Protein AF-A0A645E6P5-F1 (afdb_monomer_lite)

Secondary structure (DSSP, 8-state):
-------HHHHHHHHHHHHHHHHHHHHHHHHHHHHHHTT-HHHHHHHHHHHHHHHHHHHHHH-

Radius of gyration: 16.1 Å; chains: 1; bounding box: 26×16×55 Å

Foldseek 3Di:
DDPPDPDVVLVVVLVVLLVVLVVLLVVLVVLCVVCVVVVPVVSVVVSVVSNVVSVVSNVVSVD

Organism: NCBI:txid1076179

Structure (mmCIF, N/CA/C/O backbone):
data_AF-A0A645E6P5-F1
#
_entry.id   AF-A0A645E6P5-F1
#
loop_
_atom_site.group_PDB
_atom_site.id
_atom_site.type_symbol
_atom_site.label_atom_id
_atom_site.label_alt_id
_atom_site.label_comp_id
_atom_site.label_asym_id
_atom_site.label_entity_id
_atom_site.label_seq_id
_atom_site.pdbx_PDB_ins_code
_atom_site.Cartn_x
_atom_site.Cartn_y
_atom_site.Cartn_z
_atom_site.occupancy
_atom_site.B_iso_or_equiv
_atom_site.auth_seq_id
_atom_site.auth_comp_id
_atom_site.auth_asym_id
_atom_site.auth_atom_id
_atom_site.pdbx_PDB_model_num
ATOM 1 N N . MET A 1 1 ? -7.367 -13.002 37.731 1.00 38.81 1 MET A N 1
ATOM 2 C CA . MET A 1 1 ? -7.604 -13.086 36.273 1.00 38.81 1 MET A CA 1
ATOM 3 C C . MET A 1 1 ? -8.321 -11.818 35.838 1.00 38.81 1 MET A C 1
ATOM 5 O O . MET A 1 1 ? -9.513 -11.686 36.069 1.00 38.81 1 MET A O 1
ATOM 9 N N . THR A 1 2 ? -7.595 -10.829 35.323 1.00 43.34 2 THR A N 1
ATOM 10 C CA . THR A 1 2 ? -8.166 -9.547 34.890 1.00 43.34 2 THR A CA 1
ATOM 11 C C . THR A 1 2 ? -8.844 -9.722 33.531 1.00 43.34 2 THR A C 1
ATOM 13 O O . THR A 1 2 ? -8.194 -9.696 32.490 1.00 43.34 2 THR A O 1
ATOM 16 N N . GLN A 1 3 ? -10.163 -9.929 33.538 1.00 51.84 3 GLN A N 1
ATOM 17 C CA . GLN A 1 3 ? -10.989 -9.864 32.332 1.00 51.84 3 GLN A CA 1
ATOM 18 C C . GLN A 1 3 ? -11.022 -8.414 31.834 1.00 51.84 3 GLN A C 1
ATOM 20 O O . GLN A 1 3 ? -11.769 -7.574 32.331 1.00 51.84 3 GLN A O 1
ATOM 25 N N . THR A 1 4 ? -10.176 -8.096 30.858 1.00 55.03 4 THR A N 1
ATOM 26 C CA . THR A 1 4 ? -10.236 -6.831 30.130 1.00 55.03 4 THR A CA 1
ATOM 27 C C . THR A 1 4 ? -11.394 -6.904 29.141 1.00 55.03 4 THR A C 1
ATOM 29 O O . THR A 1 4 ? -11.244 -7.346 28.004 1.00 55.03 4 THR A O 1
ATOM 32 N N . SER A 1 5 ? -12.582 -6.476 29.575 1.00 57.28 5 SER A N 1
ATOM 33 C CA . SER A 1 5 ? -13.712 -6.235 28.674 1.00 57.28 5 SER A CA 1
ATOM 34 C C . SER A 1 5 ? -13.219 -5.454 27.448 1.00 57.28 5 SER A C 1
ATOM 36 O O . SER A 1 5 ? -12.602 -4.394 27.621 1.00 57.28 5 SER A O 1
ATOM 38 N N . PRO A 1 6 ? -13.425 -5.946 26.211 1.00 56.44 6 PRO A N 1
ATOM 39 C CA . PRO A 1 6 ? -12.923 -5.267 25.027 1.00 56.44 6 PRO A CA 1
ATOM 40 C C . PRO A 1 6 ? -13.591 -3.895 24.944 1.00 56.44 6 PRO A C 1
ATOM 42 O O . PRO A 1 6 ? -14.787 -3.793 24.672 1.00 56.44 6 PRO A O 1
ATOM 45 N N . LYS A 1 7 ? -12.821 -2.830 25.216 1.00 53.31 7 LYS A N 1
ATOM 46 C CA . LYS A 1 7 ? -13.312 -1.447 25.167 1.00 53.31 7 LYS A CA 1
ATOM 47 C C . LYS A 1 7 ? -14.032 -1.235 23.824 1.00 53.31 7 LYS A C 1
ATOM 49 O O . LYS A 1 7 ? -13.407 -1.458 22.783 1.00 53.31 7 LYS A O 1
ATOM 54 N N . PRO A 1 8 ? -15.295 -0.771 23.799 1.00 57.94 8 PRO A N 1
ATOM 55 C CA . PRO A 1 8 ? -16.083 -0.645 22.564 1.00 57.94 8 PRO A CA 1
ATOM 56 C C . PRO A 1 8 ? -15.426 0.271 21.517 1.00 57.94 8 PRO A C 1
ATOM 58 O O . PRO A 1 8 ? -15.631 0.113 20.315 1.00 57.94 8 PRO A O 1
ATOM 61 N N . TRP A 1 9 ? -14.537 1.159 21.963 1.00 53.03 9 TRP A N 1
ATOM 62 C CA . TRP A 1 9 ? -13.699 2.004 21.118 1.00 53.03 9 TRP A CA 1
ATOM 63 C C . TRP A 1 9 ? -12.767 1.185 20.209 1.00 53.03 9 TRP A C 1
ATOM 65 O O . TRP A 1 9 ? -12.667 1.485 19.022 1.00 53.03 9 TRP A O 1
ATOM 75 N N . ARG A 1 10 ? -12.169 0.084 20.698 1.00 57.12 10 ARG A N 1
ATOM 76 C CA . ARG A 1 10 ? -11.270 -0.788 19.911 1.00 57.12 10 ARG A CA 1
ATOM 77 C C . ARG A 1 10 ? -11.991 -1.412 18.708 1.00 57.12 10 ARG A C 1
ATOM 79 O O . ARG A 1 10 ? -11.377 -1.559 17.660 1.00 57.12 10 ARG A O 1
ATOM 86 N N . LYS A 1 11 ? -13.297 -1.713 18.817 1.00 58.16 11 LYS A N 1
ATOM 87 C CA . LYS A 1 11 ? -14.132 -2.223 17.706 1.00 58.16 11 LYS A CA 1
ATOM 88 C C . LYS A 1 11 ? -14.373 -1.168 16.620 1.00 58.16 11 LYS A C 1
ATOM 90 O O . LYS A 1 11 ? -14.291 -1.496 15.439 1.00 58.16 11 LYS A O 1
ATOM 95 N N . LYS A 1 12 ? -14.634 0.088 17.007 1.00 60.75 12 LYS A N 1
ATOM 96 C CA . LYS A 1 12 ? -14.909 1.184 16.060 1.00 60.75 12 LYS A CA 1
ATOM 97 C C . LYS A 1 12 ? -13.676 1.528 15.219 1.00 60.75 12 LYS A C 1
ATOM 99 O O . LYS A 1 12 ? -13.793 1.638 14.002 1.00 60.75 12 LYS A O 1
ATOM 104 N N . TYR A 1 13 ? -12.494 1.598 15.839 1.00 68.94 13 TYR A N 1
ATOM 105 C CA . TYR A 1 13 ? -11.238 1.806 15.107 1.00 68.94 13 TYR A CA 1
ATOM 106 C C . TYR A 1 13 ? -10.841 0.593 14.264 1.00 68.94 13 TYR A C 1
ATOM 108 O O . TYR A 1 13 ? -10.337 0.783 13.165 1.00 68.94 13 TYR A O 1
ATOM 116 N N . ARG A 1 14 ? -11.149 -0.639 14.703 1.00 64.75 14 ARG A N 1
ATOM 117 C CA . ARG A 1 14 ? -10.880 -1.863 13.928 1.00 64.75 14 ARG A CA 1
ATOM 118 C C . ARG A 1 14 ? -11.491 -1.815 12.533 1.00 64.75 14 ARG A C 1
ATOM 120 O O . ARG A 1 14 ? -10.798 -2.066 11.558 1.00 64.75 14 ARG A O 1
ATOM 127 N N . VAL A 1 15 ? -12.777 -1.472 12.448 1.00 71.94 15 VAL A N 1
ATOM 128 C CA . VAL A 1 15 ? -13.521 -1.413 11.178 1.00 71.94 15 VAL A CA 1
ATOM 129 C C . VAL A 1 15 ? -13.027 -0.263 10.302 1.00 71.94 15 VAL A C 1
ATOM 131 O O . VAL A 1 15 ? -12.924 -0.417 9.089 1.00 71.94 15 VAL A O 1
ATOM 134 N N . LEU A 1 16 ? -12.694 0.878 10.911 1.00 72.62 16 LEU A N 1
ATOM 135 C CA . LEU A 1 16 ? -12.194 2.057 10.204 1.00 72.62 16 LEU A CA 1
ATOM 136 C C . LEU A 1 16 ? -10.791 1.821 9.633 1.00 72.62 16 LEU A C 1
ATOM 138 O O . LEU A 1 16 ? -10.536 2.151 8.481 1.00 72.62 16 LEU A O 1
ATOM 142 N N . MET A 1 17 ? -9.917 1.173 10.401 1.00 70.81 17 MET A N 1
ATOM 143 C CA . MET A 1 17 ? -8.586 0.777 9.956 1.00 70.81 17 MET A CA 1
ATOM 144 C C . MET A 1 17 ? -8.646 -0.344 8.908 1.00 70.81 17 MET A C 1
ATOM 146 O O . MET A 1 17 ? -7.898 -0.285 7.944 1.00 70.81 17 MET A O 1
ATOM 150 N N . LEU A 1 18 ? -9.570 -1.310 9.022 1.00 74.06 18 LEU A N 1
ATOM 151 C CA . LEU A 1 18 ? -9.785 -2.341 7.992 1.00 74.06 18 LEU A CA 1
ATOM 152 C C . LEU A 1 18 ? -10.276 -1.731 6.681 1.00 74.06 18 LEU A C 1
ATOM 154 O O . LEU A 1 18 ? -9.764 -2.072 5.619 1.00 74.06 18 LEU A O 1
ATOM 158 N N . LYS A 1 19 ? -11.233 -0.797 6.754 1.00 76.62 19 LYS A N 1
ATOM 159 C CA . LYS A 1 19 ? -11.666 -0.010 5.596 1.00 76.62 19 LYS A CA 1
ATOM 160 C C . LYS A 1 19 ? -10.509 0.798 5.016 1.00 76.62 19 LYS A C 1
ATOM 162 O O . LYS A 1 19 ? -10.364 0.811 3.805 1.00 76.62 19 LYS A O 1
ATOM 167 N N . GLY A 1 20 ? -9.672 1.406 5.858 1.00 77.88 20 GLY A N 1
ATOM 168 C CA . GLY A 1 20 ? -8.459 2.113 5.443 1.00 77.88 20 GLY A CA 1
ATOM 169 C C . GLY A 1 20 ? -7.470 1.205 4.711 1.00 77.88 20 GLY A C 1
ATOM 170 O O . GLY A 1 20 ? -7.058 1.534 3.607 1.00 77.88 20 GLY A O 1
ATOM 171 N N . SER A 1 21 ? -7.155 0.031 5.262 1.00 73.94 21 SER A N 1
ATOM 172 C CA . SER A 1 21 ? -6.300 -0.969 4.610 1.00 73.94 21 SER A CA 1
ATOM 173 C C . SER A 1 21 ? -6.878 -1.441 3.279 1.00 73.94 21 SER A C 1
ATOM 175 O O . SER A 1 21 ? -6.145 -1.502 2.298 1.00 73.94 21 SER A O 1
ATOM 177 N N . PHE A 1 22 ? -8.183 -1.722 3.209 1.00 78.12 22 PHE A N 1
ATOM 178 C CA . PHE A 1 22 ? -8.850 -2.076 1.950 1.00 78.12 22 PHE A CA 1
ATOM 179 C C . PHE A 1 22 ? -8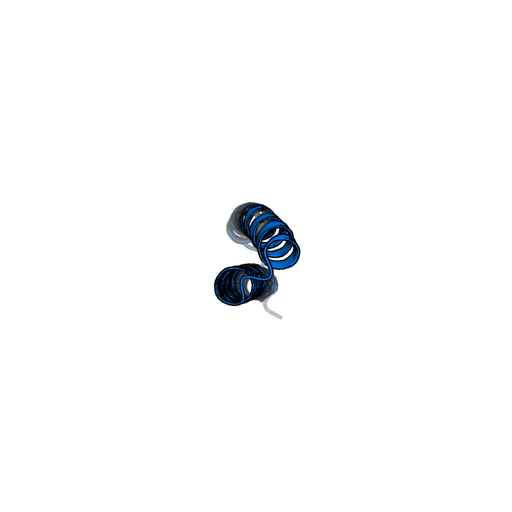.795 -0.936 0.928 1.00 78.12 22 PHE A 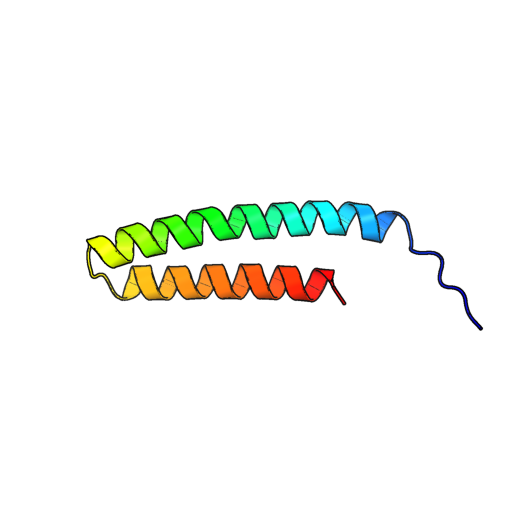C 1
ATOM 181 O O . PHE A 1 22 ? -8.562 -1.176 -0.255 1.00 78.12 22 PHE A O 1
ATOM 188 N N . LEU A 1 23 ? -8.965 0.306 1.385 1.00 79.44 23 LEU A N 1
ATOM 189 C CA . LEU A 1 23 ? -8.897 1.488 0.535 1.00 79.44 23 LEU A CA 1
ATOM 190 C C . LEU A 1 23 ? -7.472 1.761 0.039 1.00 79.44 23 LEU A C 1
ATOM 192 O O . LEU A 1 23 ? -7.327 2.250 -1.071 1.00 79.44 23 LEU A O 1
ATOM 196 N N . LEU A 1 24 ? -6.436 1.430 0.821 1.00 75.06 24 LEU A N 1
ATOM 197 C CA . LEU A 1 24 ? -5.030 1.490 0.397 1.00 75.06 24 LEU A CA 1
ATOM 198 C C . LEU A 1 24 ? -4.645 0.335 -0.538 1.00 75.06 24 LEU A C 1
ATOM 200 O O . LEU A 1 24 ? -3.756 0.490 -1.374 1.00 75.06 24 LEU A O 1
ATOM 204 N N . PHE A 1 25 ? -5.314 -0.811 -0.424 1.00 79.75 25 PHE A N 1
ATOM 205 C CA . PHE A 1 25 ? -5.047 -1.972 -1.268 1.00 79.75 25 PHE A CA 1
ATOM 206 C C . PHE A 1 25 ? -5.449 -1.725 -2.730 1.00 79.75 25 PHE A C 1
ATOM 208 O O . PHE A 1 25 ? -4.731 -2.112 -3.649 1.00 79.75 25 PHE A O 1
ATOM 215 N N . TRP A 1 26 ? -6.566 -1.027 -2.951 1.00 79.94 26 TRP A N 1
ATOM 216 C CA . TRP A 1 26 ? -7.088 -0.721 -4.286 1.00 79.94 26 TRP A CA 1
ATOM 217 C C . TRP A 1 26 ? -6.127 0.088 -5.182 1.00 79.94 26 TRP A C 1
ATOM 219 O O . TRP A 1 26 ? -5.833 -0.362 -6.292 1.00 79.94 26 TRP A O 1
ATOM 229 N N . PRO A 1 27 ? -5.577 1.241 -4.741 1.00 77.75 27 PRO A N 1
ATOM 230 C CA . PRO A 1 27 ? -4.598 1.978 -5.525 1.00 77.75 27 PRO A CA 1
ATOM 231 C C . PRO A 1 27 ? -3.305 1.179 -5.685 1.00 77.75 27 PRO A C 1
ATOM 233 O O . PRO A 1 27 ? -2.754 1.184 -6.778 1.00 77.75 27 PRO A O 1
ATOM 236 N N . GLY A 1 28 ? -2.854 0.433 -4.667 1.00 78.31 28 GLY A N 1
ATOM 237 C CA . GLY A 1 28 ? -1.688 -0.448 -4.795 1.00 78.31 2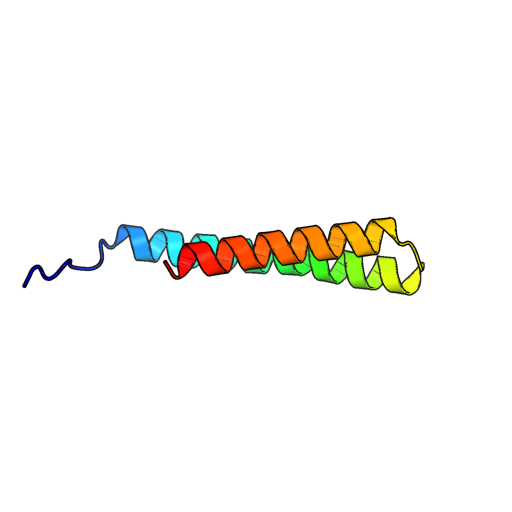8 GLY A CA 1
ATOM 238 C C . GLY A 1 28 ? -1.838 -1.448 -5.946 1.00 78.31 28 GLY A C 1
ATOM 239 O O . GLY A 1 28 ? -0.941 -1.575 -6.775 1.00 78.31 28 GLY A O 1
ATOM 240 N N . PHE A 1 29 ? -3.007 -2.082 -6.063 1.00 79.94 29 PHE A N 1
ATOM 241 C CA . PHE A 1 29 ? -3.305 -3.012 -7.152 1.00 79.94 29 PHE A CA 1
ATOM 242 C C . PHE A 1 29 ? -3.389 -2.317 -8.521 1.00 79.94 29 PHE A C 1
ATOM 244 O O . PHE A 1 29 ? -2.861 -2.824 -9.509 1.00 79.94 29 PHE A O 1
ATOM 251 N N . TYR A 1 30 ? -3.991 -1.126 -8.585 1.00 80.50 30 TYR A N 1
ATOM 252 C CA . TYR A 1 30 ? -4.051 -0.318 -9.808 1.00 80.50 30 TYR A CA 1
ATOM 253 C C . TYR A 1 30 ? -2.655 0.118 -10.289 1.00 80.50 30 TYR A C 1
ATOM 255 O O . TYR A 1 30 ? -2.334 -0.012 -11.470 1.00 80.50 30 TYR A O 1
ATOM 263 N N . PHE A 1 31 ? -1.794 0.566 -9.369 1.00 78.81 31 PHE A N 1
ATOM 264 C CA . PHE A 1 31 ? -0.403 0.916 -9.662 1.00 78.81 31 PHE A CA 1
ATOM 265 C C . PHE A 1 31 ? 0.420 -0.302 -10.090 1.00 78.81 31 PHE A C 1
ATOM 267 O O . PHE A 1 31 ? 1.232 -0.175 -11.002 1.00 78.81 31 PHE A O 1
ATOM 274 N N . ALA A 1 32 ? 0.191 -1.478 -9.495 1.00 79.19 32 ALA A N 1
ATOM 275 C CA . ALA A 1 32 ? 0.831 -2.723 -9.920 1.00 79.19 32 ALA A CA 1
ATOM 276 C C . ALA A 1 32 ? 0.398 -3.134 -11.337 1.00 79.19 32 ALA A C 1
ATOM 278 O O . ALA A 1 32 ? 1.237 -3.523 -12.145 1.00 79.19 32 ALA A O 1
ATOM 279 N N . TYR A 1 33 ? -0.892 -3.003 -11.660 1.00 79.94 33 TYR A N 1
ATOM 280 C CA . TYR A 1 33 ? -1.434 -3.328 -12.981 1.00 79.94 33 TYR A CA 1
ATOM 281 C C . TYR A 1 33 ? -0.877 -2.402 -14.069 1.00 79.94 33 TYR A C 1
ATOM 283 O O . TYR A 1 33 ? -0.347 -2.875 -15.072 1.00 79.94 33 TYR A O 1
ATOM 291 N N . ILE A 1 34 ? -0.909 -1.082 -13.850 1.00 78.88 34 ILE A N 1
ATOM 292 C CA . ILE A 1 34 ? -0.329 -0.116 -14.796 1.00 78.88 34 ILE A CA 1
ATOM 293 C C . ILE A 1 34 ? 1.190 -0.256 -14.867 1.00 78.88 34 ILE A C 1
ATOM 295 O O . ILE A 1 34 ? 1.748 -0.264 -15.960 1.00 78.88 34 ILE A O 1
ATOM 299 N N . GLY A 1 35 ? 1.863 -0.395 -13.723 1.00 77.25 35 GLY A N 1
ATOM 300 C CA . GLY A 1 35 ? 3.312 -0.571 -13.658 1.00 77.25 35 GLY A CA 1
ATOM 301 C C . GLY A 1 35 ? 3.781 -1.838 -14.372 1.00 77.25 35 GLY A C 1
ATOM 302 O O . GLY A 1 35 ? 4.805 -1.799 -15.048 1.00 77.25 35 GLY A O 1
ATOM 303 N N . GLY A 1 36 ? 3.009 -2.924 -14.283 1.00 75.00 36 GLY A N 1
ATOM 304 C CA . GLY A 1 36 ? 3.251 -4.170 -15.008 1.00 75.00 36 GLY A CA 1
ATOM 305 C C . GLY A 1 36 ? 3.002 -4.048 -16.512 1.00 75.00 36 GLY A C 1
ATOM 306 O O . GLY A 1 36 ? 3.831 -4.497 -17.296 1.00 75.00 36 GLY A O 1
ATOM 307 N N . ILE A 1 37 ? 1.917 -3.384 -16.931 1.00 79.06 37 ILE A N 1
ATOM 308 C CA . ILE A 1 37 ? 1.622 -3.153 -18.359 1.00 79.06 37 ILE A CA 1
ATOM 309 C C . ILE A 1 37 ? 2.667 -2.240 -19.005 1.00 79.06 37 ILE A C 1
ATOM 311 O O . ILE A 1 37 ? 3.090 -2.482 -20.131 1.00 79.06 37 ILE A O 1
ATOM 315 N N . GLN A 1 38 ? 3.095 -1.192 -18.301 1.00 79.94 38 GLN A N 1
ATOM 316 C CA . GLN A 1 38 ? 4.066 -0.222 -18.809 1.00 79.94 38 GLN A CA 1
ATOM 317 C C . GLN A 1 38 ? 5.524 -0.619 -18.523 1.00 79.94 38 GLN A C 1
A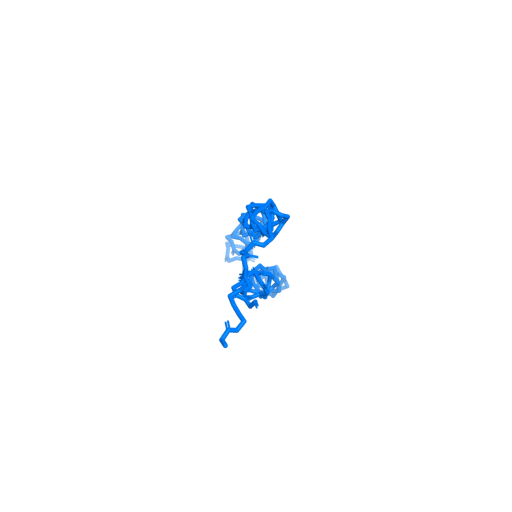TOM 319 O O . GLN A 1 38 ? 6.428 0.131 -18.878 1.00 79.94 38 GLN A O 1
ATOM 324 N N . ASN A 1 39 ? 5.768 -1.770 -17.877 1.00 75.00 39 ASN A N 1
ATOM 325 C CA . ASN A 1 39 ? 7.095 -2.231 -17.443 1.00 75.00 39 ASN A CA 1
ATOM 326 C C . ASN A 1 39 ? 7.911 -1.150 -16.699 1.00 75.00 39 ASN A C 1
ATOM 328 O O . ASN A 1 39 ? 9.134 -1.071 -16.812 1.00 75.00 39 ASN A O 1
ATOM 332 N N . HIS A 1 40 ? 7.234 -0.297 -15.923 1.00 77.25 40 HIS A N 1
ATOM 333 C CA . HIS A 1 40 ? 7.872 0.792 -15.189 1.00 77.25 40 HIS A CA 1
ATOM 334 C C . HIS A 1 40 ? 8.236 0.340 -13.763 1.00 77.25 40 HIS A C 1
ATOM 336 O O . HIS A 1 40 ? 7.353 0.246 -12.901 1.00 77.25 40 HIS A O 1
ATOM 342 N N . PRO A 1 41 ? 9.531 0.127 -13.452 1.00 77.06 41 PRO A N 1
ATOM 343 C CA . PRO A 1 41 ? 9.959 -0.433 -12.168 1.00 77.06 41 PRO A CA 1
ATOM 344 C C . PRO A 1 41 ? 9.633 0.474 -10.972 1.00 77.06 41 PRO A C 1
ATOM 346 O O . PRO A 1 41 ? 9.410 -0.020 -9.870 1.00 77.06 41 PRO A O 1
ATOM 349 N N . LEU A 1 42 ? 9.538 1.792 -11.181 1.00 80.06 42 LEU A N 1
ATOM 350 C CA . LEU A 1 42 ? 9.153 2.753 -10.141 1.00 80.06 42 LEU A CA 1
ATOM 351 C C . LEU A 1 42 ? 7.691 2.593 -9.698 1.00 80.06 42 LEU A C 1
ATOM 353 O O . LEU A 1 42 ? 7.413 2.632 -8.501 1.00 80.06 42 LEU A O 1
ATOM 357 N N . LEU A 1 43 ? 6.763 2.375 -10.637 1.00 77.00 43 LEU A N 1
ATOM 358 C CA . LEU A 1 43 ? 5.351 2.138 -10.312 1.00 77.00 43 LEU A CA 1
ATOM 359 C C . LEU A 1 43 ? 5.164 0.790 -9.610 1.00 77.00 43 LEU A C 1
ATOM 361 O O . LEU A 1 43 ? 4.393 0.686 -8.656 1.00 77.00 43 LEU A O 1
ATOM 365 N N . ILE A 1 44 ? 5.924 -0.220 -10.035 1.00 78.25 44 ILE A N 1
ATOM 366 C CA . ILE A 1 44 ? 5.963 -1.526 -9.375 1.00 78.25 44 ILE A CA 1
ATOM 367 C C . ILE A 1 44 ? 6.490 -1.369 -7.939 1.00 78.25 44 ILE A C 1
ATOM 369 O O . ILE A 1 44 ? 5.842 -1.820 -6.997 1.00 78.25 44 ILE A O 1
ATOM 373 N N . GLY A 1 45 ? 7.599 -0.655 -7.731 1.00 80.44 45 GLY A N 1
ATOM 374 C CA . GLY A 1 45 ? 8.134 -0.376 -6.393 1.00 80.44 45 GLY A CA 1
ATOM 375 C C . GLY A 1 45 ? 7.150 0.383 -5.493 1.00 80.44 45 GLY A C 1
ATOM 376 O O . GLY A 1 45 ? 6.943 0.002 -4.340 1.00 80.44 45 GLY A O 1
ATOM 377 N N . ALA A 1 46 ? 6.472 1.401 -6.032 1.00 79.69 46 ALA A N 1
ATOM 378 C CA . ALA A 1 46 ? 5.428 2.131 -5.314 1.00 79.69 46 ALA A CA 1
ATOM 379 C C . ALA A 1 46 ? 4.266 1.211 -4.899 1.00 79.69 46 ALA A C 1
ATOM 381 O O . ALA A 1 46 ? 3.794 1.290 -3.765 1.00 79.69 46 ALA A O 1
ATOM 382 N N . SER A 1 47 ? 3.840 0.291 -5.770 1.00 79.38 47 SER A N 1
ATOM 383 C CA . SER A 1 47 ? 2.769 -0.663 -5.458 1.00 79.38 47 SER A CA 1
ATOM 384 C C . SER A 1 47 ? 3.122 -1.606 -4.298 1.00 79.38 47 SER A C 1
ATOM 386 O O . SER A 1 47 ? 2.291 -1.821 -3.412 1.00 79.38 47 SER A O 1
ATOM 388 N N . TYR A 1 48 ? 4.373 -2.078 -4.225 1.00 81.06 48 TYR A N 1
ATOM 389 C CA . TYR A 1 48 ? 4.868 -2.859 -3.087 1.00 81.06 48 TYR A CA 1
ATOM 390 C C . TYR A 1 48 ? 4.906 -2.041 -1.793 1.00 81.06 48 TYR A C 1
ATOM 392 O O . TYR A 1 48 ? 4.555 -2.565 -0.737 1.00 81.06 48 TYR A O 1
ATOM 400 N N . ALA A 1 49 ? 5.270 -0.756 -1.859 1.00 83.88 49 ALA A N 1
ATOM 401 C CA . ALA A 1 49 ? 5.246 0.127 -0.694 1.00 83.88 49 ALA A CA 1
ATOM 402 C C . ALA A 1 49 ? 3.817 0.318 -0.151 1.00 83.88 49 ALA A C 1
ATOM 404 O O . ALA A 1 49 ? 3.603 0.219 1.058 1.00 83.88 49 ALA A O 1
ATOM 405 N N . PHE A 1 50 ? 2.826 0.512 -1.031 1.00 82.00 50 PHE A N 1
ATOM 406 C CA . PHE A 1 50 ? 1.412 0.599 -0.644 1.00 82.00 50 PHE A CA 1
ATOM 407 C C . PHE A 1 50 ? 0.878 -0.717 -0.066 1.00 82.00 50 PHE A C 1
ATOM 409 O O . PHE A 1 50 ? 0.185 -0.697 0.953 1.00 82.00 50 PHE A O 1
ATOM 416 N N . LEU A 1 51 ? 1.235 -1.857 -0.663 1.00 82.38 51 LEU A N 1
ATOM 417 C CA . LEU A 1 51 ? 0.896 -3.185 -0.141 1.00 82.38 51 LEU A CA 1
ATOM 418 C C . LEU A 1 51 ? 1.505 -3.434 1.243 1.00 82.38 51 LEU A C 1
ATOM 420 O O . LEU A 1 51 ? 0.809 -3.893 2.148 1.00 82.38 51 LEU A O 1
ATOM 424 N N . GLY A 1 52 ? 2.780 -3.085 1.424 1.00 84.00 52 GLY A N 1
ATOM 425 C CA . GLY A 1 52 ? 3.481 -3.189 2.700 1.00 84.00 52 GLY A CA 1
ATOM 426 C C . GLY A 1 52 ? 2.816 -2.344 3.784 1.00 84.00 52 GLY A C 1
ATOM 427 O O . GLY A 1 52 ? 2.538 -2.852 4.866 1.00 84.00 52 GLY A O 1
ATOM 428 N N . LEU A 1 53 ? 2.473 -1.090 3.475 1.00 81.75 53 LEU A N 1
ATOM 429 C CA . LEU A 1 53 ? 1.737 -0.193 4.376 1.00 81.75 53 LEU A CA 1
ATOM 430 C C . LEU A 1 53 ? 0.353 -0.738 4.744 1.00 81.75 53 LEU A C 1
ATOM 432 O O . LEU A 1 53 ? -0.008 -0.747 5.922 1.00 81.75 53 LEU A O 1
ATOM 436 N N . ALA A 1 54 ? -0.408 -1.234 3.767 1.00 80.44 54 ALA A N 1
ATOM 437 C CA . ALA A 1 54 ? -1.723 -1.824 4.006 1.00 80.44 54 ALA A CA 1
ATOM 438 C C . ALA A 1 54 ? -1.644 -3.064 4.915 1.00 80.44 54 ALA A C 1
ATOM 440 O O . ALA A 1 54 ? -2.473 -3.209 5.822 1.00 80.44 54 ALA A O 1
ATOM 441 N N . ALA A 1 55 ? -0.633 -3.918 4.711 1.00 80.50 55 ALA A N 1
ATOM 442 C CA . ALA A 1 55 ? -0.370 -5.098 5.532 1.00 80.50 55 ALA A CA 1
ATOM 443 C C . ALA A 1 55 ? 0.078 -4.727 6.955 1.00 80.50 55 ALA A C 1
ATOM 445 O O . ALA A 1 55 ? -0.402 -5.316 7.923 1.00 80.50 55 ALA A O 1
ATOM 446 N N . LEU A 1 56 ? 0.932 -3.710 7.103 1.00 79.75 56 LEU A N 1
ATOM 447 C CA . LEU A 1 56 ? 1.372 -3.199 8.405 1.00 79.75 56 LEU A CA 1
ATOM 448 C C . LEU A 1 56 ? 0.198 -2.641 9.214 1.00 79.75 56 LEU A C 1
ATOM 450 O O . LEU A 1 56 ? 0.055 -2.962 10.394 1.00 79.75 56 LEU A O 1
ATOM 454 N N . LEU A 1 57 ? -0.687 -1.877 8.567 1.00 78.31 57 LEU A N 1
ATOM 455 C CA . LEU A 1 57 ? -1.947 -1.428 9.161 1.00 78.31 57 LEU A CA 1
ATOM 456 C C . LEU A 1 57 ? -2.815 -2.618 9.586 1.00 78.31 57 LEU A C 1
ATOM 458 O O . LEU A 1 57 ? -3.289 -2.643 10.719 1.00 78.31 57 LEU A O 1
ATOM 462 N N . ALA A 1 58 ? -2.979 -3.631 8.730 1.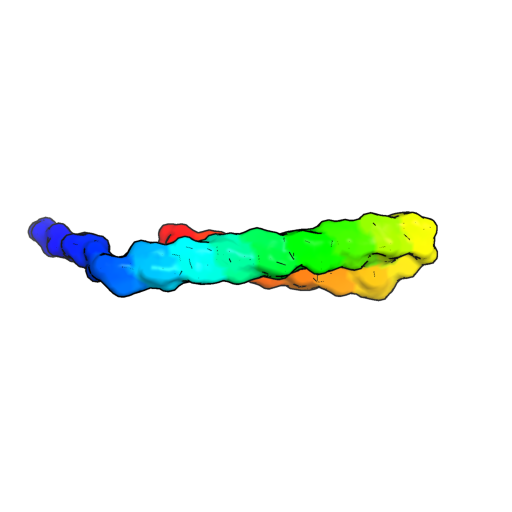00 72.38 58 ALA A N 1
ATOM 463 C CA . ALA A 1 58 ? -3.759 -4.824 9.059 1.00 72.38 58 ALA A CA 1
ATOM 464 C C . ALA A 1 58 ? -3.186 -5.592 10.264 1.00 72.38 58 ALA A C 1
ATOM 466 O O . ALA A 1 58 ? -3.936 -6.067 11.120 1.00 72.38 58 ALA A O 1
ATOM 467 N N . MET A 1 59 ? -1.859 -5.663 10.377 1.00 74.25 59 MET A N 1
ATOM 468 C CA . MET A 1 59 ? -1.171 -6.315 11.489 1.00 74.25 59 MET A CA 1
ATOM 469 C C . MET A 1 59 ? -1.318 -5.521 12.797 1.00 74.25 59 MET A C 1
ATOM 471 O O . MET A 1 59 ? -1.560 -6.105 13.854 1.00 74.25 59 MET A O 1
ATOM 475 N N . LEU A 1 60 ? -1.270 -4.185 12.728 1.00 70.94 60 LEU A N 1
ATOM 476 C CA . LEU A 1 60 ? -1.484 -3.297 13.878 1.00 70.94 60 LEU A CA 1
ATOM 477 C C . LEU A 1 60 ? -2.895 -3.442 14.476 1.00 70.94 60 LEU A C 1
ATOM 479 O O . LEU A 1 60 ? -3.080 -3.309 15.680 1.00 70.94 60 LEU A O 1
ATOM 483 N N . ILE A 1 61 ? -3.886 -3.743 13.633 1.00 66.75 61 ILE A N 1
ATOM 484 C CA . ILE A 1 61 ? -5.288 -3.973 14.015 1.00 66.75 61 ILE A CA 1
ATOM 485 C C . ILE A 1 61 ? -5.488 -5.305 14.764 1.00 66.75 61 ILE A C 1
ATOM 487 O O . ILE A 1 61 ? -6.460 -5.473 15.522 1.00 66.75 61 ILE A O 1
ATOM 491 N N . GLN A 1 62 ? -4.632 -6.294 14.499 1.00 58.59 62 GLN A N 1
ATOM 492 C CA . GLN A 1 62 ? -4.705 -7.604 15.144 1.00 58.59 62 GLN A CA 1
ATOM 493 C C . GLN A 1 62 ? -4.023 -7.645 16.520 1.00 58.59 62 GLN A C 1
ATOM 495 O O . GLN A 1 62 ? -4.427 -8.475 17.334 1.00 58.59 62 GLN A O 1
ATOM 500 N N . LYS A 1 63 ? -3.073 -6.741 16.796 1.00 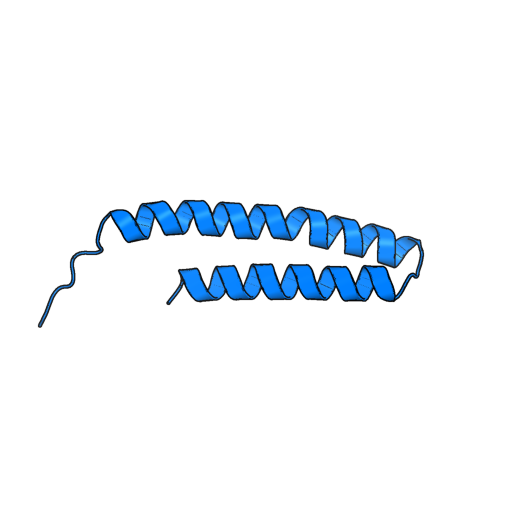49.38 63 LYS A N 1
ATOM 501 C CA . LYS A 1 63 ? -2.384 -6.595 18.093 1.00 49.38 63 LYS A CA 1
ATOM 502 C C . LYS A 1 63 ? -3.222 -5.811 19.125 1.00 49.38 63 LYS A C 1
ATOM 504 O O . LYS A 1 63 ? -2.970 -5.905 20.344 1.00 49.38 63 LYS A O 1
#

Sequence (63 aa):
MTQTSPKPWRKKYRVLMLKGSFLLFWPGFYFAYIGGIQNHPLLIGASYAFLGLAALLAMLIQK

pLDDT: mean 72.09, std 10.88, range [38.81, 84.0]